Protein AF-A0A261KJF7-F1 (afdb_monomer_lite)

pLDDT: mean 79.64, std 12.78, range [39.41, 92.38]

Foldseek 3Di:
DEAEDAPLPHDPVVVVVVVVVVVVCCCPVVVDDPPDDHHYHYCNPDDLVNLQVCLVVDQADEDDPDDPVVVCVSNVSVPGHYDYPVNVVVVVVVVVPDD

Sequence (99 aa):
MTLLVDNSNITAEDADLILSSVAMNLLMEEELEVDEGPEIILVGELSQIQWSALIPQLQGWIKLEHENEEVKAQLKAENISVIELDSLTEKIHGFQTKE

Radius of gyration: 15.43 Å; chains: 1; bounding box: 33×27×42 Å

Structure (mmCIF, N/CA/C/O backbone):
data_AF-A0A261KJF7-F1
#
_entry.id   AF-A0A261KJF7-F1
#
loop_
_atom_site.group_PDB
_atom_site.id
_atom_site.type_symbol
_atom_site.label_atom_id
_atom_site.label_alt_id
_atom_site.label_comp_id
_atom_site.label_asym_id
_atom_site.label_entity_id
_atom_site.label_seq_id
_atom_site.pdbx_PDB_ins_code
_atom_site.Cartn_x
_atom_site.Cartn_y
_atom_site.Cartn_z
_atom_site.occupancy
_atom_site.B_iso_or_equiv
_atom_site.auth_seq_id
_atom_site.auth_comp_id
_atom_site.auth_asym_id
_atom_site.auth_atom_id
_atom_site.pdbx_PDB_model_num
ATOM 1 N N . MET A 1 1 ? -5.432 3.171 -14.502 1.00 77.94 1 MET A N 1
ATOM 2 C CA . MET A 1 1 ? -5.653 2.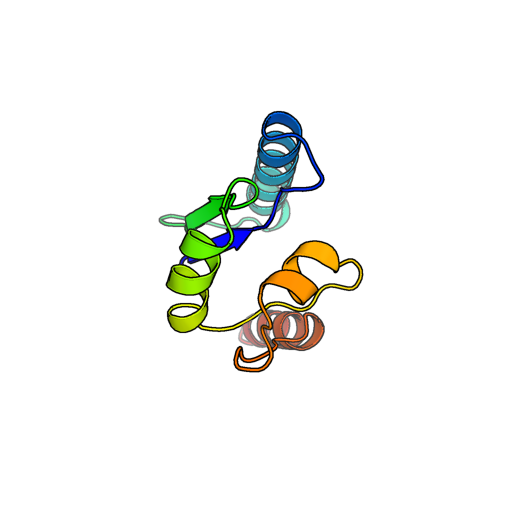210 -13.393 1.00 77.94 1 MET A CA 1
ATOM 3 C C . MET A 1 1 ? -5.041 2.829 -12.152 1.00 77.94 1 MET A C 1
ATOM 5 O O . MET A 1 1 ? -3.963 3.390 -12.296 1.00 77.94 1 MET A O 1
ATOM 9 N N . THR A 1 2 ? -5.709 2.769 -10.999 1.00 89.12 2 THR A N 1
ATOM 10 C CA . THR A 1 2 ? -5.234 3.425 -9.770 1.00 89.12 2 THR A CA 1
ATOM 11 C C . THR A 1 2 ? -4.921 2.373 -8.712 1.00 89.12 2 THR A C 1
ATOM 13 O O . THR A 1 2 ? -5.776 1.542 -8.402 1.00 89.12 2 THR A O 1
ATOM 16 N N . LEU A 1 3 ? -3.700 2.398 -8.186 1.00 89.62 3 LEU A N 1
ATOM 17 C CA . LEU A 1 3 ? -3.230 1.561 -7.091 1.00 89.62 3 LEU A CA 1
ATOM 18 C C . LEU A 1 3 ? -3.236 2.384 -5.804 1.00 89.62 3 LEU A C 1
ATOM 20 O O . LEU A 1 3 ? -2.673 3.474 -5.752 1.00 89.62 3 LEU A O 1
ATOM 24 N N . LEU A 1 4 ? -3.864 1.848 -4.763 1.00 90.50 4 LEU A N 1
ATOM 25 C CA . LEU A 1 4 ? -3.891 2.470 -3.444 1.00 90.50 4 LEU A CA 1
ATOM 26 C C . LEU A 1 4 ? -2.954 1.698 -2.522 1.00 90.50 4 LEU A C 1
ATOM 28 O O . LEU A 1 4 ? -3.061 0.475 -2.434 1.00 90.50 4 LEU A O 1
ATOM 32 N N . VAL A 1 5 ? -2.047 2.406 -1.853 1.00 90.19 5 VAL A N 1
ATOM 33 C CA . VAL A 1 5 ? -1.040 1.807 -0.970 1.00 90.19 5 VAL A CA 1
ATOM 34 C C . VAL A 1 5 ? -1.197 2.378 0.429 1.00 90.19 5 VAL A C 1
ATOM 36 O O . VAL A 1 5 ? -1.100 3.587 0.640 1.00 90.19 5 VAL A O 1
ATOM 39 N N . ASP A 1 6 ? -1.450 1.502 1.396 1.00 89.25 6 ASP A N 1
ATOM 40 C CA . ASP A 1 6 ? -1.424 1.880 2.803 1.00 89.25 6 ASP A CA 1
ATOM 41 C C . ASP A 1 6 ? 0.018 2.147 3.246 1.00 89.25 6 ASP A C 1
ATOM 43 O O . ASP A 1 6 ? 0.875 1.270 3.155 1.00 89.25 6 ASP A O 1
ATOM 47 N N . ASN A 1 7 ? 0.276 3.355 3.744 1.00 90.81 7 ASN A N 1
ATOM 48 C CA . ASN A 1 7 ? 1.561 3.742 4.320 1.00 90.81 7 ASN A CA 1
ATOM 49 C C . ASN A 1 7 ? 1.458 4.104 5.811 1.00 90.81 7 ASN A C 1
ATOM 51 O O . ASN A 1 7 ? 2.385 4.707 6.336 1.00 90.81 7 ASN A O 1
ATOM 55 N N . SER A 1 8 ? 0.384 3.707 6.510 1.00 87.19 8 SER A N 1
ATOM 56 C CA . SER A 1 8 ? 0.141 4.056 7.928 1.00 87.19 8 SER A CA 1
ATOM 57 C C . SER A 1 8 ? 1.294 3.692 8.882 1.00 87.19 8 SER A C 1
ATOM 59 O O . SER A 1 8 ? 1.429 4.286 9.948 1.00 87.19 8 SER A O 1
ATOM 61 N N . ASN A 1 9 ? 2.121 2.707 8.514 1.00 86.00 9 ASN A N 1
ATOM 62 C CA . ASN A 1 9 ? 3.211 2.182 9.344 1.00 86.00 9 ASN A CA 1
ATOM 63 C C . ASN A 1 9 ? 4.600 2.757 9.011 1.00 86.00 9 ASN A C 1
ATOM 65 O O . ASN A 1 9 ? 5.586 2.346 9.625 1.00 86.00 9 ASN A O 1
ATOM 69 N N . ILE A 1 10 ? 4.698 3.671 8.045 1.00 88.44 10 ILE A N 1
ATOM 70 C CA . ILE A 1 10 ? 5.951 4.322 7.637 1.00 88.44 10 ILE A CA 1
ATOM 71 C C . ILE A 1 10 ? 5.735 5.829 7.493 1.00 88.44 10 ILE A C 1
ATOM 73 O O . ILE A 1 10 ? 4.604 6.305 7.438 1.00 88.44 10 ILE A O 1
ATOM 77 N N . THR A 1 11 ? 6.816 6.605 7.451 1.00 89.06 11 THR A N 1
ATOM 78 C CA . THR A 1 11 ? 6.692 8.048 7.206 1.00 89.06 11 THR A CA 1
ATOM 79 C C . THR A 1 11 ? 6.310 8.313 5.748 1.00 89.06 11 THR A C 1
ATOM 81 O O . THR A 1 11 ? 6.574 7.490 4.866 1.00 89.06 11 THR A O 1
ATOM 84 N N . ALA A 1 12 ? 5.676 9.456 5.480 1.00 86.94 12 ALA A N 1
ATOM 85 C CA . ALA A 1 12 ? 5.359 9.859 4.111 1.00 86.94 12 ALA A CA 1
ATOM 86 C C . ALA A 1 12 ? 6.643 10.011 3.279 1.00 86.94 12 ALA A C 1
ATOM 88 O O . ALA A 1 12 ? 6.701 9.545 2.145 1.00 86.94 12 ALA A O 1
ATOM 89 N N . GLU A 1 13 ? 7.696 10.569 3.882 1.00 88.94 13 GLU A N 1
ATOM 90 C CA . GLU A 1 13 ? 9.000 10.735 3.247 1.00 88.94 13 GLU A CA 1
ATOM 91 C C . GLU A 1 13 ? 9.638 9.391 2.863 1.00 88.94 13 GLU A C 1
ATOM 93 O O . GLU A 1 13 ? 10.154 9.248 1.753 1.00 88.94 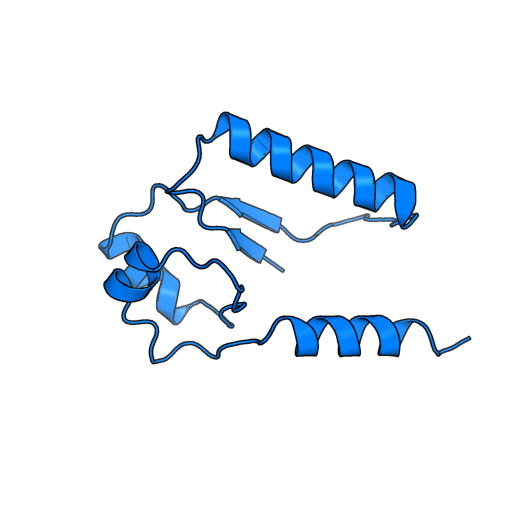13 GLU A O 1
ATOM 98 N N . ASP A 1 14 ? 9.582 8.394 3.753 1.00 92.38 14 ASP A N 1
ATOM 99 C CA . ASP A 1 14 ? 10.100 7.054 3.462 1.00 92.38 14 ASP A CA 1
ATOM 100 C C . ASP A 1 14 ? 9.269 6.359 2.375 1.00 92.38 14 ASP A C 1
ATOM 102 O O . ASP A 1 14 ? 9.829 5.701 1.497 1.00 92.38 14 ASP A O 1
ATOM 106 N N . ALA A 1 15 ? 7.941 6.520 2.401 1.00 90.56 15 ALA A N 1
ATOM 107 C CA . ALA A 1 15 ? 7.042 5.950 1.398 1.00 90.56 15 ALA A CA 1
ATOM 108 C C . ALA A 1 15 ? 7.334 6.499 -0.005 1.00 90.56 15 ALA A C 1
ATOM 110 O O . ALA A 1 15 ? 7.477 5.723 -0.954 1.00 90.56 15 ALA A O 1
ATOM 111 N N . ASP A 1 16 ? 7.484 7.819 -0.125 1.00 89.38 16 ASP A N 1
ATOM 112 C CA . ASP A 1 16 ? 7.829 8.484 -1.382 1.00 89.38 16 ASP A CA 1
ATOM 113 C C . ASP A 1 16 ? 9.202 8.036 -1.896 1.00 89.38 16 ASP A C 1
ATOM 115 O O . ASP A 1 16 ? 9.367 7.768 -3.091 1.00 89.38 16 ASP A O 1
ATOM 119 N N . LEU A 1 17 ? 10.191 7.902 -1.004 1.00 92.19 17 LEU A N 1
ATOM 120 C CA . LEU A 1 17 ? 11.525 7.430 -1.371 1.00 92.19 17 LEU A CA 1
ATOM 121 C C . LEU A 1 17 ? 11.492 5.986 -1.888 1.00 92.19 17 LEU A C 1
ATOM 123 O O . LEU A 1 17 ? 12.102 5.692 -2.920 1.00 92.19 17 LEU A O 1
ATOM 127 N N . ILE A 1 18 ? 10.769 5.098 -1.201 1.00 91.38 18 ILE A N 1
ATOM 128 C CA . ILE A 1 18 ? 10.600 3.700 -1.611 1.00 91.38 18 ILE A CA 1
ATOM 129 C C . ILE A 1 18 ? 9.930 3.641 -2.983 1.00 91.38 18 ILE A C 1
ATOM 131 O O . ILE A 1 18 ? 10.486 3.027 -3.895 1.00 91.38 18 ILE A O 1
ATOM 135 N N . LEU A 1 19 ? 8.789 4.313 -3.165 1.00 89.81 19 LEU A N 1
ATOM 136 C CA . LEU A 1 19 ? 8.067 4.323 -4.440 1.00 89.81 19 LEU A CA 1
ATOM 137 C C . LEU A 1 19 ? 8.924 4.873 -5.581 1.00 89.81 19 LEU A C 1
ATOM 139 O O . LEU A 1 19 ? 8.969 4.272 -6.653 1.00 89.81 19 LEU A O 1
ATOM 143 N N . SER A 1 20 ? 9.641 5.971 -5.343 1.00 89.44 20 SER A N 1
ATOM 144 C CA . SER A 1 20 ? 10.547 6.567 -6.328 1.00 89.44 20 SER A CA 1
ATOM 145 C C . SER A 1 20 ? 11.681 5.612 -6.708 1.00 89.44 20 SER A C 1
ATOM 147 O O . SER A 1 20 ? 11.967 5.432 -7.891 1.00 89.44 20 SER A O 1
ATOM 149 N N . SER A 1 21 ? 12.284 4.933 -5.724 1.00 90.75 21 SER A N 1
ATOM 150 C CA . SER A 1 21 ? 13.341 3.946 -5.977 1.00 90.75 21 SER A CA 1
ATOM 151 C C . SER A 1 21 ? 12.842 2.754 -6.795 1.00 90.75 21 SER A C 1
ATOM 153 O O . SER A 1 21 ? 13.503 2.346 -7.747 1.00 90.75 21 SER A O 1
ATOM 155 N N . VAL A 1 22 ? 11.650 2.239 -6.478 1.00 88.62 22 VAL A N 1
ATOM 156 C CA . VAL A 1 22 ? 11.031 1.128 -7.207 1.00 88.62 22 VAL A CA 1
ATOM 157 C C . VAL A 1 22 ? 10.705 1.563 -8.629 1.00 88.62 22 VAL A C 1
ATOM 159 O O . VAL A 1 22 ? 11.080 0.872 -9.570 1.00 88.62 22 VAL A O 1
ATOM 162 N N . ALA A 1 23 ? 10.077 2.727 -8.805 1.00 86.12 23 ALA A N 1
ATOM 163 C CA . ALA A 1 23 ? 9.764 3.262 -10.124 1.00 86.12 23 ALA A CA 1
ATOM 164 C C . ALA A 1 23 ? 11.031 3.453 -10.972 1.00 86.12 23 ALA A C 1
ATOM 166 O O . ALA A 1 23 ? 11.061 3.036 -12.124 1.00 86.12 23 ALA A O 1
ATOM 167 N N . MET A 1 24 ? 12.097 4.025 -10.405 1.00 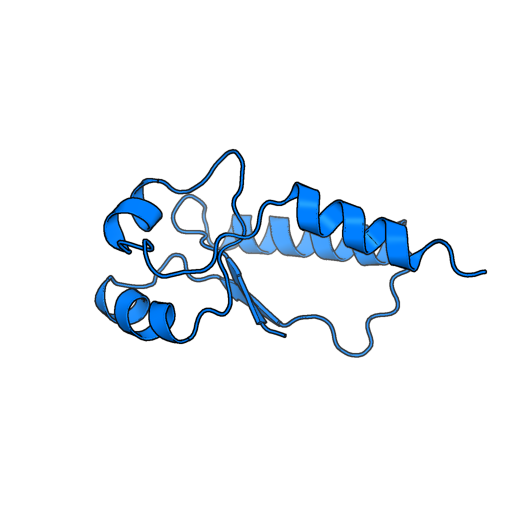85.19 24 MET A N 1
ATOM 168 C CA . MET A 1 24 ? 13.364 4.218 -11.113 1.00 85.19 24 MET A CA 1
ATOM 169 C C . MET A 1 24 ? 14.010 2.890 -11.510 1.00 85.19 24 MET A C 1
ATOM 171 O O . MET A 1 24 ? 14.452 2.757 -12.650 1.00 85.19 24 MET A O 1
ATOM 175 N N . ASN A 1 25 ? 14.027 1.904 -10.610 1.00 86.44 25 ASN A N 1
ATOM 176 C CA . ASN A 1 25 ? 14.548 0.578 -10.929 1.00 86.44 25 ASN A CA 1
ATOM 177 C C . ASN A 1 25 ? 13.746 -0.071 -12.060 1.00 86.44 25 ASN A C 1
ATOM 179 O O . ASN A 1 25 ? 14.346 -0.556 -13.006 1.00 86.44 25 ASN A O 1
ATOM 183 N N . LEU A 1 26 ? 12.413 -0.011 -12.024 1.00 82.31 26 LEU A N 1
ATOM 184 C CA . LEU A 1 26 ? 11.562 -0.557 -13.087 1.00 82.31 26 LEU A CA 1
ATOM 185 C C . LEU A 1 26 ? 11.807 0.132 -14.440 1.00 82.31 26 LEU A C 1
ATOM 187 O O . LEU A 1 26 ? 11.954 -0.536 -15.459 1.00 82.31 26 LEU A O 1
ATOM 191 N N . LEU A 1 27 ? 11.914 1.463 -14.452 1.00 79.06 27 LEU A N 1
ATOM 192 C CA . LEU A 1 27 ? 12.199 2.235 -15.667 1.00 79.06 27 LEU A CA 1
ATOM 193 C C . LEU A 1 27 ? 13.565 1.896 -16.282 1.00 79.06 27 LEU A C 1
ATOM 195 O O . LEU A 1 27 ? 13.719 1.949 -17.499 1.00 79.06 27 LEU A O 1
ATOM 199 N N . MET A 1 28 ? 14.565 1.588 -15.451 1.00 79.00 28 MET A N 1
ATOM 200 C CA . MET A 1 28 ? 15.935 1.331 -15.902 1.00 79.00 28 MET A CA 1
ATOM 201 C C . MET A 1 28 ? 16.226 -0.148 -16.181 1.00 79.00 28 MET A C 1
ATOM 203 O O . MET A 1 28 ? 16.945 -0.442 -17.132 1.00 79.00 28 MET A O 1
ATOM 207 N N . GLU A 1 29 ? 15.725 -1.065 -15.352 1.00 74.50 29 GLU A N 1
ATOM 208 C CA . GLU A 1 29 ? 16.010 -2.504 -15.441 1.00 74.50 29 GLU A CA 1
ATOM 209 C C . GLU A 1 29 ? 15.067 -3.236 -16.396 1.00 74.50 29 GLU A C 1
ATOM 211 O O . GLU A 1 29 ? 15.509 -4.153 -17.083 1.00 74.50 29 GLU A O 1
ATOM 216 N N . GLU A 1 30 ? 13.794 -2.838 -16.466 1.00 68.62 30 GLU A N 1
ATOM 217 C CA . GLU A 1 30 ? 12.803 -3.508 -17.320 1.00 68.62 30 GLU A CA 1
ATOM 218 C C . GLU A 1 30 ? 12.587 -2.796 -18.666 1.00 68.62 30 GLU A C 1
ATOM 220 O O . GLU A 1 30 ? 11.685 -3.171 -19.412 1.00 68.62 30 GLU A O 1
ATOM 225 N N . GLU A 1 31 ? 13.394 -1.767 -18.975 1.00 68.31 31 GLU A N 1
ATOM 226 C CA . GLU A 1 31 ? 13.274 -0.918 -20.178 1.00 68.31 31 GLU A CA 1
ATOM 227 C C . GLU A 1 31 ? 11.820 -0.463 -20.432 1.00 68.31 31 GLU A C 1
ATOM 229 O O . GLU A 1 31 ? 11.361 -0.348 -21.570 1.00 68.31 31 GLU A O 1
ATOM 234 N N . LEU A 1 32 ? 11.068 -0.232 -19.350 1.00 70.00 32 LEU A N 1
ATOM 235 C CA . LEU A 1 32 ? 9.643 0.063 -19.414 1.00 70.00 32 LEU A CA 1
ATOM 236 C C . LEU A 1 32 ? 9.404 1.449 -20.024 1.00 70.00 32 LEU A C 1
ATOM 238 O O . LEU A 1 32 ? 9.643 2.479 -19.392 1.00 70.00 32 LEU A O 1
ATOM 242 N N . GLU A 1 33 ? 8.856 1.476 -21.239 1.00 66.56 33 GLU A N 1
ATOM 243 C CA . GLU A 1 33 ? 8.309 2.687 -21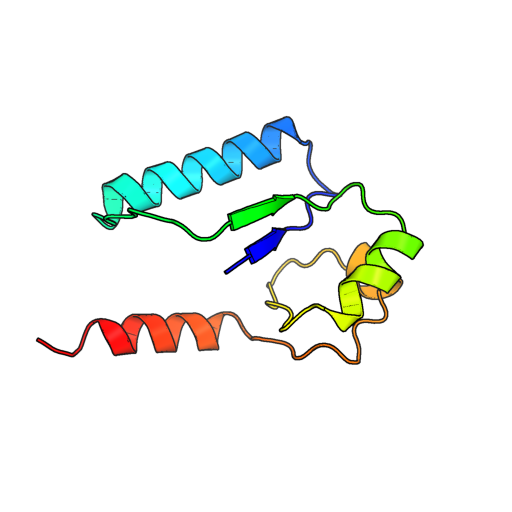.851 1.00 66.56 33 GLU A CA 1
ATOM 244 C C . GLU A 1 33 ? 6.926 2.986 -21.255 1.00 66.56 33 GLU A C 1
ATOM 246 O O . GLU A 1 33 ? 5.920 2.369 -21.608 1.00 66.56 33 GLU A O 1
ATOM 251 N N . VAL A 1 34 ? 6.868 3.936 -20.320 1.00 65.50 34 VAL A N 1
ATOM 252 C CA . VAL A 1 34 ? 5.619 4.346 -19.663 1.00 65.50 34 VAL A CA 1
ATOM 253 C C . VAL A 1 34 ? 5.225 5.740 -20.149 1.00 65.50 34 VAL A C 1
ATOM 255 O O . VAL A 1 34 ? 5.710 6.743 -19.633 1.00 65.50 34 VAL A O 1
ATOM 258 N N . ASP A 1 35 ? 4.357 5.801 -21.163 1.00 66.56 35 ASP A N 1
ATOM 259 C CA . ASP A 1 35 ? 3.772 7.061 -21.663 1.00 66.56 35 ASP A CA 1
ATOM 260 C C . ASP A 1 35 ? 2.726 7.606 -20.660 1.00 66.56 35 ASP A C 1
ATOM 262 O O . ASP A 1 35 ? 2.726 8.782 -20.308 1.00 66.56 35 ASP A O 1
ATOM 266 N N . GLU A 1 36 ? 1.908 6.710 -20.087 1.00 68.94 36 GLU A N 1
ATOM 267 C CA . GLU A 1 36 ? 1.020 6.963 -18.943 1.00 68.94 36 GLU A CA 1
ATOM 268 C C . GLU A 1 36 ? 1.045 5.749 -17.993 1.00 68.94 36 GLU A C 1
ATOM 270 O O . GLU A 1 36 ? 0.448 4.704 -18.264 1.00 68.94 36 GLU A O 1
ATOM 275 N N . GLY A 1 37 ? 1.777 5.860 -16.880 1.00 71.12 37 GLY A N 1
ATOM 276 C CA . GLY A 1 37 ? 1.854 4.812 -15.856 1.00 71.12 37 GLY A CA 1
ATOM 277 C C . GLY A 1 37 ? 0.575 4.670 -15.020 1.00 71.12 37 GLY A C 1
ATOM 278 O O . GLY A 1 37 ? -0.317 5.519 -15.083 1.00 71.12 37 GLY A O 1
ATOM 279 N N . PRO A 1 38 ? 0.452 3.598 -14.214 1.00 78.75 38 PRO A N 1
ATOM 280 C CA . PRO A 1 38 ? -0.627 3.503 -13.241 1.00 78.75 38 PRO A CA 1
ATOM 281 C C . PRO A 1 38 ? -0.510 4.640 -12.221 1.00 78.75 38 PRO A C 1
ATOM 283 O O . PRO A 1 38 ? 0.580 4.978 -11.763 1.00 78.75 38 PRO A O 1
ATOM 286 N N . GLU A 1 39 ? -1.645 5.214 -11.840 1.00 87.75 39 GLU A N 1
ATOM 287 C CA . GLU A 1 39 ? -1.688 6.215 -10.780 1.00 87.75 39 GLU A CA 1
ATOM 288 C C . GLU A 1 39 ? -1.515 5.506 -9.433 1.00 87.75 39 GLU A C 1
ATOM 290 O O . GLU A 1 39 ? -2.223 4.538 -9.157 1.00 87.75 39 GLU A O 1
ATOM 295 N N . ILE A 1 40 ? -0.575 5.957 -8.602 1.00 88.25 40 ILE A N 1
ATOM 296 C CA . ILE A 1 40 ? -0.328 5.393 -7.270 1.00 88.25 40 ILE A CA 1
ATOM 297 C C . ILE A 1 40 ? -0.683 6.453 -6.234 1.00 88.25 40 ILE A C 1
ATOM 299 O O . ILE A 1 40 ? -0.177 7.571 -6.296 1.00 88.25 40 ILE A O 1
ATOM 303 N N . ILE A 1 41 ? -1.548 6.102 -5.285 1.00 89.56 41 ILE A N 1
ATOM 304 C CA . ILE A 1 41 ? -1.994 7.003 -4.218 1.00 89.56 41 ILE A CA 1
ATOM 305 C C . ILE A 1 41 ? -1.699 6.360 -2.862 1.00 89.56 41 ILE A C 1
ATOM 307 O O . ILE A 1 41 ? -2.122 5.234 -2.588 1.00 89.56 41 ILE A O 1
ATOM 311 N N . LEU A 1 42 ? -1.001 7.100 -2.003 1.00 89.06 42 LEU A N 1
ATOM 312 C CA . LEU A 1 42 ? -0.749 6.730 -0.612 1.00 89.06 42 LEU A CA 1
ATOM 313 C C . LEU A 1 42 ? -1.967 7.079 0.258 1.00 89.06 42 LEU A C 1
ATOM 315 O O . LEU A 1 42 ? -2.494 8.188 0.170 1.00 89.06 42 LEU A O 1
ATOM 319 N N . VAL A 1 43 ? -2.434 6.135 1.080 1.00 88.81 43 VAL A N 1
ATOM 320 C CA . VAL A 1 43 ? -3.708 6.246 1.827 1.00 88.81 43 VAL A CA 1
ATOM 321 C C . VAL A 1 43 ? -3.581 6.069 3.348 1.00 88.81 43 VAL A C 1
ATOM 323 O O . VAL A 1 43 ? -4.586 5.894 4.036 1.00 88.81 43 VAL A O 1
ATOM 326 N N . GLY A 1 44 ? -2.373 6.145 3.907 1.00 83.00 44 GLY A N 1
ATOM 327 C CA . GLY A 1 44 ? -2.108 5.866 5.326 1.00 83.00 44 GLY A CA 1
ATOM 328 C C . GLY A 1 44 ? -2.712 6.850 6.333 1.00 83.00 44 GLY A C 1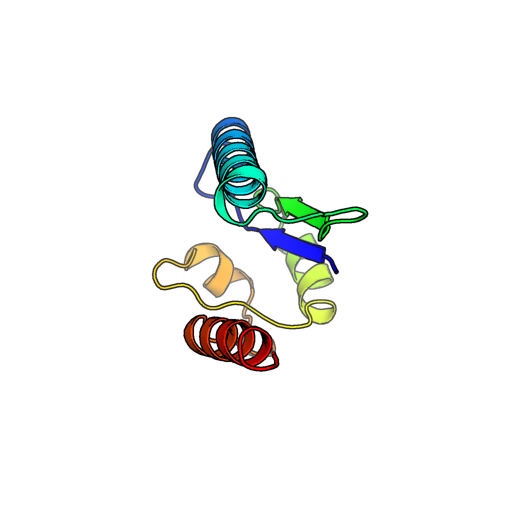
ATOM 329 O O . GLY A 1 44 ? -2.775 6.560 7.520 1.00 83.00 44 GLY A O 1
ATOM 330 N N . GLU A 1 45 ? -3.208 8.004 5.887 1.00 80.06 45 GLU A N 1
ATOM 331 C CA . GLU A 1 45 ? -3.876 8.981 6.763 1.00 80.06 45 GLU A CA 1
ATOM 332 C C . GLU A 1 45 ? -5.412 8.904 6.701 1.00 80.06 45 GLU A C 1
ATOM 334 O O . GLU A 1 45 ? -6.113 9.753 7.262 1.00 80.06 45 GLU A O 1
ATOM 339 N N . LEU A 1 46 ? -5.973 7.907 6.007 1.00 85.88 46 LEU A N 1
ATOM 340 C CA . LEU A 1 46 ? -7.422 7.786 5.883 1.00 85.88 46 LEU A CA 1
ATOM 341 C C . LEU A 1 46 ? -8.071 7.367 7.208 1.00 85.88 46 LEU A C 1
ATOM 343 O O . LEU A 1 46 ? -7.774 6.331 7.800 1.00 85.88 46 LEU A O 1
ATOM 347 N N . SER A 1 47 ? -9.058 8.152 7.631 1.00 84.75 47 SER A N 1
ATOM 348 C CA . SER A 1 47 ? -9.943 7.802 8.741 1.00 84.75 47 SER A CA 1
ATOM 349 C C . SER A 1 47 ? -10.868 6.632 8.387 1.00 84.75 47 SER A C 1
ATOM 351 O O . SER A 1 47 ? -11.175 6.379 7.220 1.00 84.75 47 SER A O 1
ATOM 353 N N . GLN A 1 48 ? -11.426 5.973 9.407 1.00 81.50 48 GLN A N 1
ATOM 354 C CA . GLN A 1 48 ? -12.373 4.861 9.238 1.00 81.50 48 GLN A CA 1
ATOM 355 C C . GLN A 1 48 ? -13.560 5.196 8.311 1.00 81.50 48 GLN A C 1
ATOM 357 O O . GLN A 1 48 ? -14.032 4.339 7.561 1.00 81.50 48 GLN A O 1
ATOM 362 N N . ILE A 1 49 ? -14.046 6.442 8.337 1.00 85.69 49 ILE A N 1
ATOM 363 C CA . ILE A 1 49 ? -15.158 6.894 7.486 1.00 85.69 49 ILE A CA 1
ATOM 364 C C . ILE A 1 49 ? -14.718 6.983 6.021 1.00 85.69 49 ILE A C 1
ATOM 366 O O . ILE A 1 49 ? -15.450 6.537 5.138 1.00 85.69 49 ILE A O 1
ATOM 370 N N . GLN A 1 50 ? -13.526 7.526 5.756 1.00 87.31 50 GLN A N 1
ATOM 371 C CA . GLN A 1 50 ? -12.984 7.620 4.397 1.00 87.31 50 GLN A CA 1
ATOM 372 C C . GLN A 1 50 ? -12.719 6.232 3.820 1.00 87.31 50 GLN A C 1
ATOM 374 O O . GLN A 1 50 ? -13.118 5.947 2.694 1.00 87.31 50 GLN A O 1
ATOM 379 N N . TRP A 1 51 ? -12.151 5.343 4.628 1.00 85.62 51 TRP A N 1
ATOM 380 C CA . TRP A 1 51 ? -11.988 3.939 4.285 1.00 85.62 51 TRP A CA 1
ATOM 381 C C . TRP A 1 51 ? -13.317 3.246 3.970 1.00 85.62 51 TRP A C 1
ATOM 383 O O . TRP A 1 51 ? -13.440 2.594 2.939 1.00 85.62 51 TRP A O 1
ATOM 393 N N . SER A 1 52 ? -14.344 3.444 4.799 1.00 83.50 52 SER A N 1
ATOM 394 C CA . SER A 1 52 ? -15.679 2.871 4.561 1.00 83.50 52 SER A CA 1
ATOM 395 C C . SER A 1 52 ? -16.314 3.365 3.254 1.00 83.50 52 SER A C 1
ATOM 397 O O . SER A 1 52 ? -17.070 2.630 2.623 1.00 83.50 52 SER A O 1
ATOM 399 N N . ALA A 1 53 ? -16.007 4.596 2.831 1.00 86.88 53 ALA A N 1
ATOM 400 C CA . ALA A 1 53 ? -16.440 5.141 1.543 1.00 86.88 53 ALA A CA 1
ATOM 401 C C . ALA A 1 53 ? -15.607 4.620 0.355 1.00 86.88 53 ALA A C 1
ATOM 403 O O . ALA A 1 53 ? -16.104 4.571 -0.772 1.00 86.88 53 ALA A O 1
ATOM 404 N N . LEU A 1 54 ? -14.357 4.229 0.607 1.00 87.25 54 LEU A N 1
ATOM 405 C CA . LEU A 1 54 ? -13.414 3.738 -0.393 1.00 87.25 54 LEU A CA 1
ATOM 406 C C . LEU A 1 54 ? -13.606 2.245 -0.695 1.00 87.25 54 LEU A C 1
ATOM 408 O O . LEU A 1 54 ? -13.638 1.873 -1.864 1.00 87.25 54 LEU A O 1
ATOM 412 N N . ILE A 1 55 ? -13.804 1.411 0.336 1.00 85.44 55 ILE A N 1
ATOM 413 C CA . ILE A 1 55 ? -14.026 -0.046 0.238 1.00 85.44 55 ILE A CA 1
ATOM 414 C C . ILE A 1 55 ? -14.961 -0.456 -0.912 1.00 85.44 55 ILE A C 1
ATOM 416 O O . ILE A 1 55 ? -14.561 -1.306 -1.705 1.00 85.44 55 ILE A O 1
ATOM 420 N N . PRO A 1 56 ? -16.178 0.110 -1.061 1.00 86.38 56 PRO A N 1
ATOM 421 C CA . PRO A 1 56 ? -17.102 -0.321 -2.113 1.00 86.38 56 PRO A CA 1
ATOM 422 C C . PRO A 1 56 ? -16.631 0.019 -3.534 1.00 86.38 56 PRO A C 1
ATOM 424 O O . PRO A 1 56 ? -17.199 -0.496 -4.494 1.00 86.38 56 PRO A O 1
ATOM 427 N N . GLN A 1 57 ? -15.629 0.887 -3.683 1.00 87.44 57 GLN A N 1
ATOM 428 C CA . GLN A 1 57 ? -15.036 1.247 -4.973 1.00 87.44 57 GLN A CA 1
ATOM 429 C C . GLN A 1 57 ? -13.785 0.420 -5.301 1.00 87.44 57 GLN A C 1
ATOM 431 O O . GLN A 1 57 ? -13.283 0.493 -6.424 1.00 87.44 57 GLN A O 1
ATOM 436 N N . LEU A 1 58 ? -13.282 -0.374 -4.349 1.00 88.62 58 LEU A N 1
ATOM 437 C CA . LEU A 1 58 ? -12.119 -1.226 -4.562 1.00 88.62 58 LEU A CA 1
ATOM 438 C C . LEU A 1 58 ? -12.486 -2.414 -5.450 1.00 88.62 58 LEU A C 1
ATOM 440 O O . LEU A 1 58 ? -13.435 -3.151 -5.193 1.00 88.62 58 LEU A O 1
ATOM 444 N N . GLN A 1 59 ? -11.694 -2.612 -6.498 1.00 88.88 59 GLN A N 1
ATOM 445 C CA . GLN A 1 59 ? -11.874 -3.710 -7.451 1.00 88.88 59 GLN A CA 1
ATOM 446 C C . GLN A 1 59 ? -11.262 -5.020 -6.942 1.00 88.88 59 GLN A C 1
ATOM 448 O O . GLN A 1 59 ? -11.659 -6.103 -7.365 1.00 88.88 59 GLN A O 1
ATOM 453 N N . GLY A 1 60 ? -10.310 -4.922 -6.017 1.00 88.31 60 GLY A N 1
ATOM 454 C CA . GLY A 1 60 ? -9.680 -6.057 -5.372 1.00 88.31 60 GLY A CA 1
ATOM 455 C C . GLY A 1 60 ? -8.670 -5.614 -4.324 1.00 88.31 60 GLY A C 1
ATOM 456 O O . GLY A 1 60 ? -8.325 -4.435 -4.235 1.00 88.31 60 GLY A O 1
ATOM 457 N N . TRP A 1 61 ? -8.218 -6.576 -3.532 1.00 88.69 61 TRP A N 1
ATOM 458 C CA . TRP A 1 61 ? -7.221 -6.403 -2.486 1.00 88.69 61 TRP A CA 1
ATOM 459 C C . TRP A 1 61 ? -6.038 -7.315 -2.782 1.00 88.69 61 TRP A C 1
ATOM 461 O O . TRP A 1 61 ? -6.196 -8.534 -2.793 1.00 88.69 61 TRP A O 1
ATOM 471 N N . ILE A 1 62 ? -4.865 -6.740 -3.041 1.00 89.88 62 ILE A N 1
ATOM 472 C CA . ILE A 1 62 ? -3.651 -7.521 -3.291 1.00 89.88 62 ILE A CA 1
ATOM 473 C C . ILE A 1 62 ? -3.130 -8.007 -1.944 1.00 89.88 62 ILE A C 1
ATOM 475 O O . ILE A 1 62 ? -2.706 -7.202 -1.120 1.00 89.88 62 ILE A O 1
ATOM 479 N N . LYS A 1 63 ? -3.178 -9.319 -1.725 1.00 88.12 63 LYS A N 1
ATOM 480 C CA . LYS A 1 63 ? -2.706 -9.929 -0.488 1.00 88.12 63 LYS A CA 1
ATOM 481 C C . LYS A 1 63 ? -1.189 -10.022 -0.493 1.00 88.12 63 LYS A C 1
ATOM 483 O O . LYS A 1 63 ? -0.604 -10.622 -1.395 1.00 88.12 63 LYS A O 1
ATOM 488 N N . LEU A 1 64 ? -0.578 -9.453 0.539 1.00 86.88 64 LEU A N 1
ATOM 489 C CA . LEU A 1 64 ? 0.864 -9.508 0.774 1.00 86.88 64 LEU A CA 1
ATOM 490 C C . LEU A 1 64 ? 1.187 -10.439 1.950 1.00 86.88 64 LEU A C 1
ATOM 492 O O . LEU A 1 64 ? 0.327 -10.741 2.774 1.00 86.88 64 LEU A O 1
ATOM 496 N N . GLU A 1 65 ? 2.439 -10.893 2.047 1.00 86.38 65 GLU A N 1
ATOM 497 C CA . GLU A 1 65 ? 2.907 -11.696 3.192 1.00 86.38 65 GLU A CA 1
ATOM 498 C C . GLU A 1 65 ? 2.898 -10.889 4.503 1.00 86.38 65 GLU A C 1
ATOM 500 O O . GLU A 1 65 ? 2.641 -11.423 5.582 1.00 86.38 65 GLU A O 1
ATOM 505 N N . HIS A 1 66 ? 3.144 -9.582 4.400 1.00 85.25 66 HIS A N 1
ATOM 506 C CA . HIS A 1 66 ? 3.223 -8.658 5.527 1.00 85.25 66 HIS A CA 1
ATOM 507 C C . HIS A 1 66 ? 2.184 -7.546 5.383 1.00 85.25 66 HIS A C 1
ATOM 509 O O . HIS A 1 66 ? 2.506 -6.419 5.010 1.00 85.25 66 HIS A O 1
ATOM 515 N N . GLU A 1 67 ? 0.921 -7.873 5.656 1.00 84.69 67 GLU A N 1
ATOM 516 C CA . GLU A 1 67 ? -0.158 -6.886 5.623 1.00 84.69 67 GLU A CA 1
ATOM 517 C C . GLU A 1 67 ? -0.209 -6.044 6.896 1.00 84.69 67 GLU A C 1
ATOM 519 O O . GLU A 1 67 ? 0.155 -6.482 7.991 1.00 84.69 67 GLU A O 1
ATOM 524 N N . ASN A 1 68 ? -0.753 -4.836 6.760 1.00 84.62 68 ASN A N 1
ATOM 525 C CA . ASN A 1 68 ? -1.179 -4.067 7.912 1.00 84.62 68 ASN A CA 1
ATOM 526 C C . ASN A 1 68 ? -2.466 -4.677 8.492 1.00 84.62 68 ASN A C 1
ATOM 528 O O . ASN A 1 68 ? -3.586 -4.301 8.134 1.00 84.62 68 ASN A O 1
ATOM 532 N N . GLU A 1 69 ? -2.295 -5.646 9.390 1.00 80.94 69 GLU A N 1
ATOM 533 C CA . GLU A 1 69 ? -3.397 -6.341 10.063 1.00 80.94 69 GLU A CA 1
ATOM 534 C C . GLU A 1 69 ? -4.315 -5.378 10.837 1.00 80.94 69 GLU A C 1
ATOM 536 O O . GLU A 1 69 ? -5.508 -5.651 10.985 1.00 80.94 69 GLU A O 1
ATOM 541 N N . GLU A 1 70 ? -3.802 -4.223 11.280 1.00 81.06 70 GLU A N 1
ATOM 542 C CA . GLU A 1 70 ? -4.609 -3.205 11.958 1.00 81.06 70 GLU A CA 1
ATOM 543 C C . GLU A 1 70 ? -5.640 -2.589 11.005 1.00 81.06 70 GLU A C 1
ATOM 545 O O . GLU A 1 70 ? -6.831 -2.526 11.322 1.00 81.06 70 GLU A O 1
ATOM 550 N N . VAL A 1 71 ? -5.203 -2.205 9.804 1.00 78.69 71 VAL A N 1
ATOM 551 C CA . VAL A 1 71 ? -6.082 -1.678 8.753 1.00 78.69 71 VAL A CA 1
ATOM 552 C C . VAL A 1 71 ? -7.058 -2.763 8.308 1.00 78.69 71 VAL A C 1
ATOM 554 O O . VAL A 1 71 ? -8.267 -2.544 8.286 1.00 78.69 71 VAL A O 1
ATOM 557 N N . LYS A 1 72 ? -6.581 -3.984 8.065 1.00 78.38 72 LYS A N 1
ATOM 558 C CA . LYS A 1 72 ? -7.433 -5.114 7.663 1.00 78.38 72 LYS A CA 1
ATOM 559 C C . LYS A 1 72 ? -8.562 -5.397 8.661 1.00 78.38 72 LYS A C 1
ATOM 561 O O . LYS A 1 72 ? -9.713 -5.586 8.256 1.00 78.38 72 LYS A O 1
ATOM 566 N N . ALA A 1 73 ? -8.257 -5.367 9.959 1.00 78.94 73 ALA A N 1
ATOM 567 C CA . ALA A 1 73 ? -9.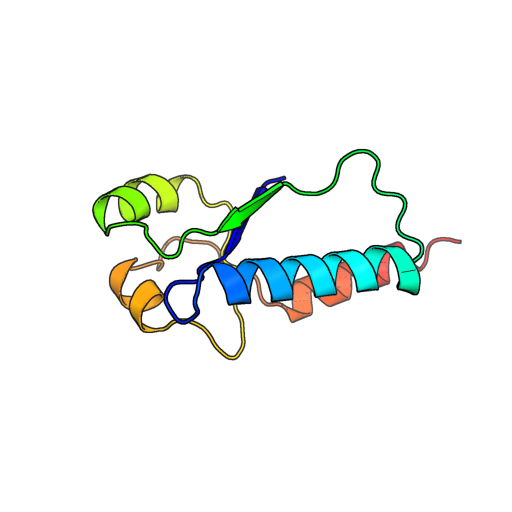245 -5.535 11.021 1.00 78.94 73 ALA A CA 1
ATOM 568 C C . ALA A 1 73 ? -10.257 -4.376 11.070 1.00 78.94 73 ALA A C 1
ATOM 570 O O . ALA A 1 73 ? -11.454 -4.610 11.260 1.00 78.94 73 ALA A O 1
ATOM 571 N N . GLN A 1 74 ? -9.802 -3.136 10.865 1.00 74.94 74 GLN A N 1
ATOM 572 C CA . GLN A 1 74 ? -10.662 -1.947 10.841 1.00 74.94 74 GLN A CA 1
ATOM 573 C C . GLN A 1 74 ? -11.614 -1.925 9.641 1.00 74.94 74 GLN A C 1
ATOM 575 O O . GLN A 1 74 ? -12.760 -1.485 9.773 1.00 74.94 74 GLN A O 1
ATOM 580 N N . LEU A 1 75 ? -11.154 -2.412 8.487 1.00 73.88 75 LEU A N 1
ATOM 581 C CA . LEU A 1 75 ? -11.897 -2.361 7.230 1.00 73.88 75 LEU A CA 1
ATOM 582 C C . LEU A 1 75 ? -13.017 -3.393 7.136 1.00 73.88 75 LEU A C 1
ATOM 584 O O . LEU A 1 75 ? -13.917 -3.208 6.322 1.00 73.88 75 LEU A O 1
ATOM 588 N N . LYS A 1 76 ? -12.982 -4.477 7.929 1.00 68.75 76 LYS A N 1
ATOM 589 C CA . LYS A 1 76 ? -13.872 -5.642 7.734 1.00 68.75 76 LYS A CA 1
ATOM 590 C C . LYS A 1 76 ? -13.992 -5.981 6.244 1.00 68.75 76 LYS A C 1
ATOM 592 O O . LYS A 1 76 ? -15.089 -6.107 5.701 1.00 68.75 76 LYS A O 1
ATOM 597 N N . ALA A 1 77 ? -12.840 -6.071 5.579 1.00 64.75 77 ALA A N 1
ATOM 598 C CA . ALA A 1 77 ? -12.682 -6.211 4.131 1.00 64.75 77 ALA A CA 1
ATOM 599 C C . ALA A 1 77 ? -13.216 -7.546 3.559 1.00 64.75 77 ALA A C 1
ATOM 601 O O . ALA A 1 77 ? -12.856 -7.940 2.456 1.00 64.75 77 ALA A O 1
ATOM 602 N N . GLU A 1 78 ? -14.100 -8.235 4.282 1.00 64.81 78 GLU A N 1
ATOM 603 C CA . GLU A 1 78 ? -14.649 -9.563 3.995 1.00 64.81 78 GLU A CA 1
ATOM 604 C C . GLU A 1 78 ? -15.364 -9.640 2.633 1.00 64.81 78 GLU A C 1
ATOM 606 O O . GLU A 1 78 ? -15.527 -10.725 2.084 1.00 64.81 78 GLU A O 1
ATOM 611 N N . ASN A 1 79 ? -15.764 -8.493 2.073 1.00 71.69 79 ASN A N 1
ATOM 612 C CA . ASN A 1 79 ? -16.459 -8.397 0.787 1.00 71.69 79 ASN A CA 1
ATOM 613 C C . ASN A 1 79 ? -15.553 -8.012 -0.398 1.00 71.69 79 ASN A C 1
ATOM 615 O O . ASN A 1 79 ? -16.046 -7.945 -1.525 1.00 71.69 79 ASN A O 1
ATOM 619 N N . ILE A 1 80 ? -14.265 -7.727 -0.178 1.00 83.38 80 ILE A N 1
ATOM 620 C CA . ILE A 1 80 ? -13.348 -7.370 -1.267 1.00 83.38 80 ILE A CA 1
ATOM 621 C C . ILE A 1 80 ? -12.745 -8.649 -1.852 1.00 83.38 80 ILE A C 1
ATOM 623 O O . ILE A 1 80 ? -12.328 -9.551 -1.128 1.00 83.38 80 ILE A O 1
ATOM 627 N N . SER A 1 81 ? -12.681 -8.725 -3.183 1.00 86.62 81 SER A N 1
ATOM 628 C CA . SER A 1 81 ? -12.021 -9.839 -3.865 1.00 86.62 81 SER A CA 1
ATOM 629 C C . SER A 1 81 ? -10.524 -9.815 -3.574 1.00 86.62 81 SER A C 1
ATOM 631 O O . SER A 1 81 ? -9.827 -8.882 -3.968 1.00 86.62 81 SER A O 1
ATOM 633 N N . VAL A 1 82 ? -10.035 -10.842 -2.887 1.00 87.88 82 VAL A N 1
ATOM 634 C CA . VAL A 1 82 ? -8.610 -10.997 -2.596 1.00 87.88 82 VAL A CA 1
ATOM 635 C C . VAL A 1 82 ? -7.888 -11.508 -3.841 1.00 87.88 82 VAL A C 1
ATOM 637 O O . VAL A 1 82 ? -8.324 -12.465 -4.480 1.00 87.88 82 VAL A O 1
ATOM 640 N N . ILE A 1 83 ? -6.782 -10.857 -4.177 1.00 88.81 83 ILE A N 1
ATOM 641 C CA . ILE A 1 83 ? -5.895 -11.179 -5.289 1.00 88.81 83 ILE A CA 1
ATOM 642 C C . ILE A 1 83 ? -4.582 -11.662 -4.673 1.00 88.81 83 ILE A C 1
ATOM 644 O O . ILE A 1 83 ? -3.891 -10.895 -4.009 1.00 88.81 83 ILE A O 1
ATOM 648 N N . GLU A 1 84 ? -4.245 -12.934 -4.866 1.00 88.75 84 GLU A N 1
ATOM 649 C CA . GLU A 1 84 ? -2.961 -13.482 -4.414 1.00 88.75 84 GLU A CA 1
ATOM 650 C C . GLU A 1 84 ? -1.835 -12.964 -5.318 1.00 88.75 84 GLU A C 1
ATOM 652 O O . GLU A 1 84 ? -1.991 -12.930 -6.545 1.00 88.75 84 GLU A O 1
ATOM 657 N N . LEU A 1 85 ? -0.699 -12.585 -4.732 1.00 84.25 85 LEU A N 1
ATOM 658 C CA . LEU A 1 85 ? 0.430 -12.024 -5.476 1.00 84.25 85 LEU A CA 1
ATOM 659 C C . LEU A 1 85 ? 0.941 -12.984 -6.565 1.00 84.25 85 LEU A C 1
ATOM 661 O O . LEU A 1 85 ? 1.153 -12.558 -7.698 1.00 84.25 85 LEU A O 1
ATOM 665 N N . ASP A 1 86 ? 1.026 -14.284 -6.265 1.00 83.25 86 ASP A N 1
ATOM 666 C CA . ASP A 1 86 ? 1.460 -15.315 -7.220 1.00 83.25 86 ASP A CA 1
ATOM 667 C C . ASP A 1 86 ? 0.613 -15.323 -8.503 1.00 83.25 86 ASP A C 1
ATOM 669 O O . ASP A 1 86 ? 1.132 -15.471 -9.610 1.00 83.25 86 ASP A O 1
ATOM 673 N N . SER A 1 87 ? -0.695 -15.071 -8.372 1.00 80.50 87 SER A N 1
ATOM 674 C CA . SER A 1 87 ? -1.621 -15.038 -9.512 1.00 80.50 87 SER A CA 1
ATOM 675 C C . SER A 1 87 ? -1.374 -13.856 -10.460 1.00 80.50 87 SER A C 1
ATOM 677 O O . SER A 1 87 ? -1.757 -13.901 -11.634 1.00 80.50 87 SER A O 1
ATOM 679 N N . LEU A 1 88 ? -0.729 -12.791 -9.971 1.00 78.81 88 LEU A N 1
ATOM 680 C CA . LEU A 1 88 ? -0.303 -11.652 -10.783 1.00 78.81 88 LEU A CA 1
ATOM 681 C C . LEU A 1 88 ? 1.001 -11.976 -11.519 1.00 78.81 88 LEU A C 1
ATOM 683 O O . LEU A 1 88 ? 1.115 -11.690 -12.712 1.00 78.81 88 LEU A O 1
ATOM 687 N N . THR A 1 89 ? 1.946 -12.638 -10.851 1.00 68.75 89 THR A N 1
ATOM 688 C CA . THR A 1 89 ? 3.238 -13.032 -11.430 1.00 68.75 89 THR A CA 1
ATOM 689 C C . THR A 1 89 ? 3.082 -14.032 -12.579 1.00 68.75 89 THR A C 1
ATOM 691 O O . THR A 1 89 ? 3.773 -13.918 -13.594 1.00 68.75 89 THR A O 1
ATOM 694 N N . GLU A 1 90 ? 2.136 -14.973 -12.482 1.00 61.16 90 GLU A N 1
ATOM 695 C CA . GLU A 1 90 ? 1.820 -15.905 -13.577 1.00 61.16 90 GLU A CA 1
ATOM 696 C C . GLU A 1 90 ? 1.277 -15.187 -14.823 1.00 61.16 90 GLU A C 1
ATOM 698 O O . GLU A 1 90 ? 1.589 -15.564 -15.955 1.00 61.16 90 GLU A O 1
ATOM 703 N N . LYS A 1 91 ? 0.499 -14.113 -14.635 1.00 57.66 91 LYS A N 1
ATOM 704 C CA . LYS A 1 91 ? -0.024 -13.318 -15.752 1.00 57.66 91 LYS A CA 1
ATOM 705 C C . LYS A 1 91 ? 1.076 -12.551 -16.473 1.00 57.66 91 LYS A C 1
ATOM 707 O O . LYS A 1 91 ? 1.031 -12.500 -17.697 1.00 57.66 91 LYS A O 1
ATOM 712 N N . ILE A 1 92 ? 2.060 -12.014 -15.752 1.00 57.66 92 ILE A N 1
ATOM 713 C CA . ILE A 1 92 ? 3.186 -11.270 -16.342 1.00 57.66 92 ILE A CA 1
ATOM 714 C C . ILE A 1 92 ? 4.038 -12.190 -17.235 1.00 57.66 92 ILE A C 1
ATOM 716 O O . ILE A 1 92 ? 4.320 -11.845 -18.381 1.00 57.66 92 ILE A O 1
ATOM 720 N N . HIS A 1 93 ? 4.332 -13.417 -16.788 1.00 48.69 93 HIS A N 1
ATOM 721 C CA . HIS A 1 93 ? 5.053 -14.407 -17.605 1.00 48.69 93 HIS A CA 1
ATOM 722 C C . HIS A 1 93 ? 4.268 -14.864 -18.850 1.00 48.69 93 HIS A C 1
ATOM 724 O O . HIS A 1 93 ? 4.863 -15.207 -19.875 1.00 48.69 93 HIS A O 1
ATOM 730 N N . GLY A 1 94 ? 2.933 -14.829 -18.801 1.00 44.50 94 GLY A N 1
ATOM 731 C CA . GLY A 1 94 ? 2.071 -15.108 -19.954 1.00 44.50 94 GLY A CA 1
ATOM 732 C C . GLY A 1 94 ? 2.107 -14.034 -21.051 1.00 44.50 94 GLY A C 1
ATOM 733 O O . GLY A 1 94 ? 1.751 -14.330 -22.193 1.00 44.50 94 GLY A O 1
ATOM 734 N N . PHE A 1 95 ? 2.555 -12.810 -20.743 1.00 47.66 95 PHE A N 1
ATOM 735 C CA . PHE A 1 95 ? 2.756 -11.749 -21.740 1.00 47.66 95 PHE A CA 1
ATOM 736 C C . PHE A 1 95 ? 4.124 -11.827 -22.436 1.00 47.66 95 PHE A C 1
ATOM 738 O O . PHE A 1 95 ? 4.246 -11.335 -23.552 1.00 47.66 95 PHE A O 1
ATOM 745 N N . GLN A 1 96 ? 5.119 -12.499 -21.843 1.00 46.28 96 GLN A N 1
ATOM 746 C CA . GLN A 1 96 ? 6.470 -12.636 -22.413 1.00 46.28 96 GLN A CA 1
ATOM 747 C C . GLN A 1 96 ? 6.669 -13.869 -23.323 1.00 46.28 96 GLN A C 1
ATOM 749 O O . GLN A 1 96 ? 7.764 -14.091 -23.823 1.00 46.28 96 GLN A O 1
ATOM 754 N N . THR A 1 97 ? 5.633 -14.682 -23.575 1.00 39.41 97 THR A N 1
ATOM 755 C CA . THR A 1 97 ? 5.711 -15.884 -24.446 1.00 39.41 97 THR A CA 1
ATOM 756 C C . THR A 1 97 ? 4.920 -15.771 -25.753 1.00 39.41 97 THR A C 1
ATOM 758 O O . THR A 1 97 ? 4.491 -16.769 -26.338 1.00 39.41 97 THR A O 1
ATOM 761 N N . LYS A 1 98 ? 4.755 -14.549 -26.261 1.00 44.03 98 LYS A N 1
ATOM 762 C CA . LYS A 1 98 ? 4.406 -14.315 -27.665 1.00 44.03 98 LYS A CA 1
ATOM 763 C C . LYS A 1 98 ? 5.470 -13.444 -28.318 1.00 44.03 98 LYS A C 1
ATOM 765 O O . LYS A 1 98 ? 5.229 -12.261 -28.483 1.00 44.03 98 LYS A O 1
ATOM 770 N N . GLU A 1 99 ? 6.588 -14.057 -28.698 1.00 39.56 99 GLU A N 1
ATOM 771 C CA . GLU A 1 99 ? 7.371 -13.742 -29.904 1.00 39.56 99 GLU A CA 1
ATOM 772 C C . GLU A 1 99 ? 8.333 -14.890 -30.237 1.00 39.56 99 GLU A C 1
ATOM 774 O O . GLU A 1 99 ? 8.898 -15.493 -29.295 1.00 39.56 99 GLU A O 1
#

Secondary structure (DSSP, 8-state):
-EEEE--TTS-HHHHHHHHHHHHHHHHHHS----SSPPEEEE-TT--HHHHHHHGGG-S-EEE-SS--HHHHHHHTGGGS-EEEHHHHHHHHHHHTT--